Protein AF-A0AAD2FTQ4-F1 (afdb_monomer)

pLDDT: mean 78.19, std 14.87, range [36.03, 93.69]

Foldseek 3Di:
DADPQLRPDDDPDPVRVVCCCVPVCVVVVSVLSNCQPPFFWWDLDPPDDDFPFDQDPVPRDTQGSAFDDDPPADAVRKAKWKWFAPDPADFIWIAHPVRRGTHTGHCPTGRNVVLQVLLCPAPVPNSGMWMFIWGAHPVRIIGTRSVRTDDPVSDPD

Organism: NCBI:txid2856

Secondary structure (DSSP, 8-state):
-B-TTTS--B-SSHHHHHHHHHTSSHHHHHHHHHHHHH-EEE----TTS----EE-TTT--EE-S---PPTTPPTT--EEEEEE--SSSSPEEEE-TTSSSEEEE-TTSTTHHHHHHHHHT-GGGTTSEEEEEEEE-TT--EEEEEEEEE-GGGS--

Mean predicted aligned error: 10.54 Å

Structure (mmCIF, N/CA/C/O backbone):
data_AF-A0AAD2FTQ4-F1
#
_entry.id   AF-A0AAD2FTQ4-F1
#
loop_
_atom_site.group_PDB
_atom_site.id
_atom_site.type_symbol
_atom_site.label_atom_id
_atom_site.label_alt_id
_atom_site.label_comp_id
_atom_site.label_asym_id
_atom_site.label_entity_id
_atom_site.label_seq_id
_atom_site.pdbx_PDB_ins_code
_atom_site.Cartn_x
_atom_site.Cartn_y
_atom_site.Cartn_z
_atom_site.occupancy
_atom_site.B_iso_or_equiv
_atom_site.auth_seq_id
_atom_site.auth_comp_id
_atom_site.auth_asym_id
_atom_site.auth_atom_id
_atom_site.pdbx_PDB_model_num
ATOM 1 N N . MET A 1 1 ? -24.750 -8.011 12.364 1.00 84.12 1 MET A N 1
ATOM 2 C CA . MET A 1 1 ? -24.188 -7.786 11.011 1.00 84.12 1 MET A CA 1
ATOM 3 C C . MET A 1 1 ? -22.748 -7.308 11.118 1.00 84.12 1 MET A C 1
ATOM 5 O O . MET A 1 1 ? -22.473 -6.454 11.949 1.00 84.12 1 MET A O 1
ATOM 9 N N . SER A 1 2 ? -21.828 -7.866 10.334 1.00 89.06 2 SER A N 1
ATOM 10 C CA . SER A 1 2 ? -20.432 -7.416 10.304 1.00 89.06 2 SER A CA 1
ATOM 11 C C . SER A 1 2 ? -20.236 -6.304 9.273 1.00 89.06 2 SER A C 1
ATOM 13 O O . SER A 1 2 ? -20.986 -6.196 8.300 1.00 89.06 2 SER A O 1
ATOM 15 N N . CYS A 1 3 ? -19.227 -5.457 9.476 1.00 88.19 3 CYS A N 1
ATOM 16 C CA . CYS A 1 3 ? -18.830 -4.492 8.455 1.00 88.19 3 CYS A CA 1
ATOM 17 C C . CYS A 1 3 ? -18.337 -5.233 7.202 1.00 88.19 3 CYS A C 1
ATOM 19 O O . CYS A 1 3 ? -17.371 -5.985 7.278 1.00 88.19 3 CYS A O 1
ATOM 21 N N . SER A 1 4 ? -18.953 -5.001 6.041 1.00 83.88 4 SER A N 1
ATOM 22 C CA . SER A 1 4 ? -18.610 -5.701 4.792 1.00 83.88 4 SER A CA 1
ATOM 23 C C . SER A 1 4 ? -17.187 -5.427 4.299 1.00 83.88 4 SER A C 1
ATOM 25 O O . SER A 1 4 ? -16.633 -6.230 3.557 1.00 83.88 4 SER A O 1
ATOM 27 N N . LYS A 1 5 ? -16.587 -4.304 4.714 1.00 81.62 5 LYS A N 1
ATOM 28 C CA . LYS A 1 5 ? -15.253 -3.895 4.270 1.00 81.62 5 LYS A CA 1
ATOM 29 C C . LYS A 1 5 ? -14.133 -4.515 5.104 1.00 81.62 5 LYS A C 1
ATOM 31 O O . LYS A 1 5 ? -13.215 -5.095 4.542 1.00 81.62 5 LYS A O 1
ATOM 36 N N . CYS A 1 6 ? -14.178 -4.380 6.431 1.00 83.00 6 CYS A N 1
ATOM 37 C CA . CYS A 1 6 ? -13.125 -4.928 7.294 1.00 83.00 6 CYS A CA 1
ATOM 38 C C . CYS A 1 6 ? -13.445 -6.332 7.824 1.00 83.00 6 CYS A C 1
ATOM 40 O O . CYS A 1 6 ? -12.528 -7.079 8.150 1.00 83.00 6 CYS A O 1
ATOM 42 N N . THR A 1 7 ? -14.731 -6.682 7.917 1.00 83.44 7 THR A N 1
ATOM 43 C CA . THR A 1 7 ? -15.264 -7.927 8.492 1.00 83.44 7 THR A CA 1
ATOM 44 C C . THR A 1 7 ? -14.772 -8.235 9.915 1.00 83.44 7 THR A C 1
ATOM 46 O O . THR A 1 7 ? -14.757 -9.400 10.300 1.00 83.44 7 THR A O 1
ATOM 49 N N . ILE A 1 8 ? -14.339 -7.221 10.678 1.00 84.44 8 ILE A N 1
ATOM 50 C CA . ILE A 1 8 ? -13.850 -7.369 12.065 1.00 84.44 8 ILE A CA 1
ATOM 51 C C . ILE A 1 8 ? -14.889 -6.882 13.076 1.00 84.44 8 ILE A C 1
ATOM 53 O O . ILE A 1 8 ? -15.160 -7.563 14.059 1.00 84.44 8 ILE A O 1
ATOM 57 N N . THR A 1 9 ? -15.486 -5.714 12.842 1.00 86.94 9 THR A N 1
ATOM 58 C CA . THR A 1 9 ? -16.451 -5.126 13.778 1.00 86.94 9 THR A CA 1
ATOM 59 C C . THR A 1 9 ? -17.857 -5.655 13.511 1.00 86.94 9 THR A C 1
ATOM 61 O O . THR A 1 9 ? -18.305 -5.711 12.357 1.00 86.94 9 THR A O 1
ATOM 64 N N . TYR A 1 10 ? -18.550 -6.030 14.586 1.00 92.00 10 TYR A N 1
ATOM 65 C CA . TYR A 1 10 ? -19.908 -6.565 14.566 1.00 92.00 10 TYR A CA 1
ATOM 66 C C . TYR A 1 10 ? -20.886 -5.563 15.171 1.00 92.00 10 TYR A C 1
ATOM 68 O O . TYR A 1 10 ? -20.636 -4.983 16.222 1.00 92.00 10 TYR A O 1
ATOM 76 N N . TYR A 1 11 ? -22.028 -5.405 14.512 1.00 93.31 11 TYR A N 1
ATOM 77 C CA . TYR A 1 11 ? -23.098 -4.511 14.927 1.00 93.31 11 TYR A CA 1
ATOM 78 C C . TYR A 1 11 ? -24.398 -5.261 15.145 1.00 93.31 11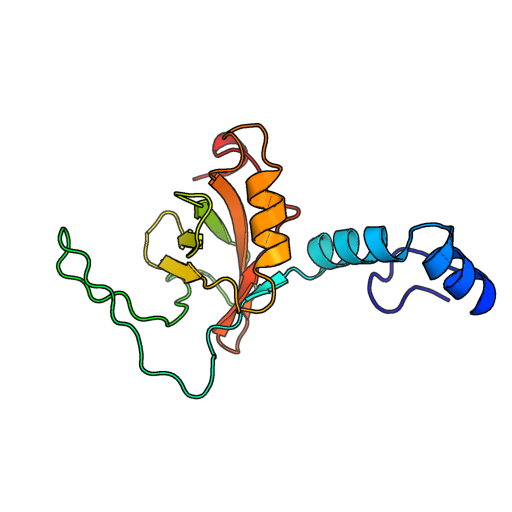 TYR A C 1
ATOM 80 O O . TYR A 1 11 ? -24.728 -6.196 14.408 1.00 93.31 11 TYR A O 1
ATOM 88 N N . CYS A 1 12 ? -25.171 -4.759 16.103 1.00 93.44 12 CYS A N 1
ATOM 89 C CA . CYS A 1 12 ? -26.532 -5.192 16.379 1.00 93.44 12 CYS A CA 1
ATOM 90 C C . CYS A 1 12 ? -27.446 -5.061 15.138 1.00 93.44 12 CYS A C 1
ATOM 92 O O . CYS A 1 12 ? -28.262 -5.930 14.852 1.00 93.44 12 CYS A O 1
ATOM 94 N N . GLY A 1 13 ? -27.251 -3.994 14.356 1.00 93.69 13 GLY A N 1
ATOM 95 C CA . GLY A 1 13 ? -28.141 -3.559 13.285 1.00 93.69 13 GLY A CA 1
ATOM 96 C C . GLY A 1 13 ? -27.516 -2.454 12.429 1.00 93.69 13 GLY A C 1
ATOM 97 O O . GLY A 1 13 ? -26.409 -1.983 12.709 1.00 93.69 13 GLY A O 1
ATOM 98 N N . ARG A 1 14 ? -28.232 -2.021 11.383 1.00 91.19 14 ARG A N 1
ATOM 99 C CA . ARG A 1 14 ? -27.737 -1.007 10.432 1.00 91.19 14 ARG A CA 1
ATOM 100 C C . ARG A 1 14 ? -27.587 0.369 11.085 1.00 91.19 14 ARG A C 1
ATOM 102 O O . ARG A 1 14 ? -26.677 1.114 10.728 1.00 91.19 14 ARG A O 1
ATOM 109 N N . ASP A 1 15 ? -28.431 0.686 12.062 1.00 93.19 15 ASP A N 1
ATOM 110 C CA . ASP A 1 15 ? -28.378 1.961 12.782 1.00 93.19 15 ASP A CA 1
ATOM 111 C C . ASP A 1 15 ? -27.172 2.029 13.726 1.00 93.19 15 ASP A C 1
ATOM 113 O O . ASP A 1 15 ? -26.427 3.007 13.676 1.00 93.19 15 ASP A O 1
ATOM 117 N N . CYS A 1 16 ? -26.895 0.941 14.467 1.00 92.75 16 CYS A N 1
ATOM 118 C CA . CYS A 1 16 ? -25.651 0.750 15.229 1.00 92.75 16 CYS A CA 1
ATOM 119 C C . CYS A 1 16 ? -24.418 1.002 14.330 1.00 92.75 16 CYS A C 1
ATOM 121 O O . CYS A 1 16 ? -23.532 1.775 14.689 1.00 92.75 16 CYS A O 1
ATOM 123 N N . GLN A 1 17 ? -24.392 0.410 13.127 1.00 92.00 17 GLN A N 1
ATOM 124 C CA . GLN A 1 17 ? -23.290 0.583 12.175 1.00 92.00 17 GLN A CA 1
ATOM 125 C C . GLN A 1 17 ? -23.164 2.026 11.663 1.00 92.00 17 GLN A C 1
ATOM 127 O O . GLN A 1 17 ? -22.059 2.556 11.587 1.00 92.00 17 GLN A O 1
ATOM 132 N N . ARG A 1 18 ? -24.270 2.680 11.282 1.00 92.25 18 ARG A N 1
ATOM 133 C CA . ARG A 1 18 ? -24.243 4.063 10.766 1.00 92.25 18 ARG A CA 1
ATOM 134 C C . ARG A 1 18 ? -23.808 5.065 11.826 1.00 92.25 18 ARG A C 1
ATOM 136 O O . ARG A 1 18 ? -23.084 6.002 11.489 1.00 92.25 18 ARG A O 1
ATOM 143 N N . LYS A 1 19 ? -24.248 4.870 13.070 1.00 93.25 19 LY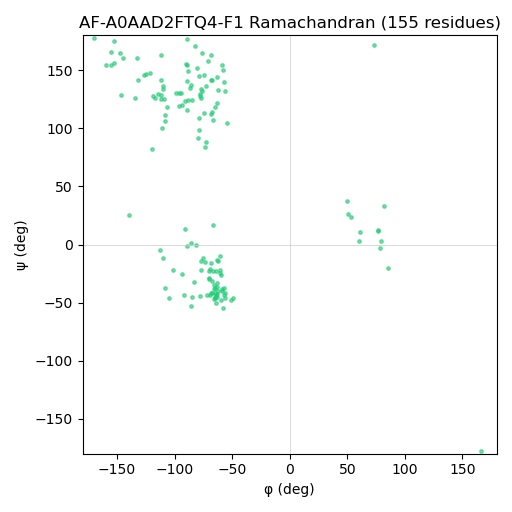S A N 1
ATOM 144 C CA . LYS A 1 19 ? -23.852 5.710 14.197 1.00 93.25 19 LYS A CA 1
ATOM 145 C C . LYS A 1 19 ? -22.355 5.581 14.453 1.00 93.25 19 LYS A C 1
ATOM 147 O O . LYS A 1 19 ? -21.654 6.582 14.427 1.00 93.25 19 LYS A O 1
ATOM 152 N N . ASP A 1 20 ? -21.840 4.359 14.548 1.00 91.81 20 ASP A N 1
ATOM 153 C CA . ASP A 1 20 ? -20.403 4.116 14.724 1.00 91.81 20 ASP A CA 1
ATOM 154 C C . ASP A 1 20 ? -19.561 4.613 13.528 1.00 91.81 20 ASP A C 1
ATOM 156 O O . ASP A 1 20 ? -18.459 5.137 13.681 1.00 91.81 20 ASP A O 1
ATOM 160 N N . TRP A 1 21 ? -20.114 4.551 12.312 1.00 89.94 21 TRP A N 1
ATOM 161 C CA . TRP A 1 21 ? -19.461 5.081 11.112 1.00 89.94 21 TRP A CA 1
ATOM 162 C C . TRP A 1 21 ? -19.286 6.605 11.130 1.00 89.94 21 TRP A C 1
ATOM 164 O O . TRP A 1 21 ? -18.284 7.104 10.613 1.00 89.94 21 TRP A O 1
ATOM 174 N N . LYS A 1 22 ? -20.263 7.345 11.670 1.00 89.19 22 LYS A N 1
ATOM 175 C CA . LYS A 1 22 ? -20.249 8.818 11.712 1.00 89.19 22 LYS A CA 1
ATOM 176 C C . LYS A 1 22 ? -19.632 9.369 12.995 1.00 89.19 22 LYS A C 1
ATOM 178 O O . LYS A 1 22 ? -18.853 10.310 12.921 1.00 89.19 22 LYS A O 1
ATOM 183 N N . GLU A 1 23 ? -19.986 8.790 14.135 1.00 89.50 23 GLU A N 1
ATOM 184 C CA . GLU A 1 23 ? -19.687 9.313 15.472 1.00 89.50 23 GLU A CA 1
ATOM 185 C C . GLU A 1 23 ? -18.624 8.481 16.193 1.00 89.50 23 GLU A C 1
ATOM 187 O O . GLU A 1 23 ? -17.767 9.037 16.867 1.00 89.50 23 GLU A O 1
ATOM 192 N N . GLY A 1 24 ? -18.642 7.155 16.029 1.00 82.75 24 GLY A N 1
ATOM 193 C CA . GLY A 1 24 ? -17.751 6.244 16.761 1.00 82.75 24 GLY A CA 1
ATOM 194 C C . GLY A 1 24 ? -16.374 6.027 16.123 1.00 82.75 24 GLY A C 1
ATOM 195 O O . GLY A 1 24 ? -15.546 5.287 16.643 1.00 82.75 24 GLY A O 1
ATOM 196 N N . GLY A 1 25 ? -16.086 6.693 15.000 1.00 86.19 25 GLY A N 1
ATOM 197 C CA . GLY A 1 25 ? -14.760 6.675 14.378 1.00 86.19 25 GLY A CA 1
ATOM 198 C C . GLY A 1 25 ? -14.450 5.421 13.553 1.00 86.19 25 GLY A C 1
ATOM 199 O O . GLY A 1 25 ? -13.372 5.343 12.951 1.00 86.19 25 GLY A O 1
ATOM 200 N N . HIS A 1 26 ? -15.395 4.481 13.406 1.00 89.62 26 HIS A N 1
ATOM 201 C CA . HIS A 1 26 ? -15.158 3.246 12.650 1.00 89.62 26 HIS A CA 1
ATOM 202 C C . HIS A 1 26 ? -14.776 3.498 11.193 1.00 89.62 26 HIS A C 1
ATOM 20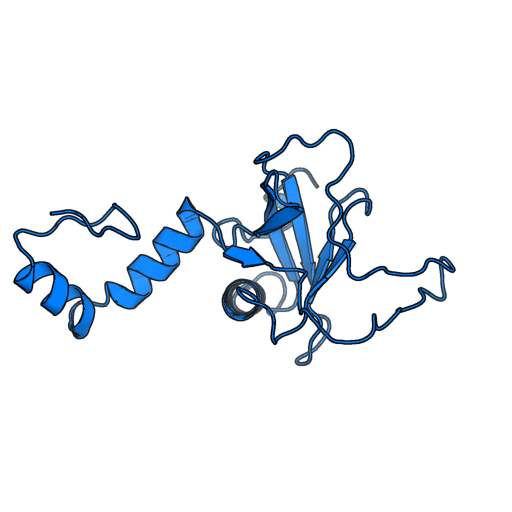4 O O . HIS A 1 26 ? -14.058 2.702 10.603 1.00 89.62 26 HIS A O 1
ATOM 210 N N . LYS A 1 27 ? -15.171 4.622 10.590 1.00 85.88 27 LYS A N 1
ATOM 211 C CA . LYS A 1 27 ? -14.745 4.973 9.227 1.00 85.88 27 LYS A CA 1
ATOM 212 C C . LYS A 1 27 ? -13.219 5.013 9.075 1.00 85.88 27 LYS A C 1
ATOM 214 O O . LYS A 1 27 ? -12.702 4.563 8.052 1.00 85.88 27 LYS A O 1
ATOM 219 N N . GLN A 1 28 ? -12.508 5.569 10.055 1.00 83.50 28 GLN A N 1
ATOM 220 C CA . GLN A 1 28 ? -11.047 5.661 10.020 1.00 83.50 28 GLN A CA 1
ATOM 221 C C . GLN A 1 28 ? -10.420 4.311 10.371 1.00 83.50 28 GLN A C 1
ATOM 223 O O . GLN A 1 28 ? -9.538 3.833 9.658 1.00 83.50 28 GLN A O 1
ATOM 228 N N . GLU A 1 29 ? -10.948 3.654 11.401 1.00 84.88 29 GLU A N 1
ATOM 229 C CA . GLU A 1 29 ? -10.450 2.359 11.859 1.00 84.88 29 GLU A CA 1
ATOM 230 C C . GLU A 1 29 ? -10.648 1.258 10.808 1.00 84.88 29 GLU A C 1
ATOM 232 O O . GLU A 1 29 ? -9.736 0.504 10.485 1.00 84.88 29 GLU A O 1
ATOM 237 N N . CYS A 1 30 ? -11.804 1.236 10.149 1.00 85.75 30 CYS A N 1
ATOM 238 C CA . CYS A 1 30 ? -12.113 0.320 9.059 1.00 85.75 30 CYS A CA 1
ATOM 239 C C . CYS A 1 30 ? -11.127 0.459 7.895 1.00 85.75 30 CYS A C 1
ATOM 241 O O . CYS A 1 30 ? -10.750 -0.550 7.302 1.00 85.75 30 CYS A O 1
ATOM 243 N N . LYS A 1 31 ? -10.683 1.682 7.565 1.00 79.81 31 LYS A N 1
ATOM 244 C CA . LYS A 1 31 ? -9.652 1.890 6.535 1.00 79.81 31 LYS A CA 1
ATOM 245 C C . LYS A 1 31 ? -8.316 1.294 6.960 1.00 79.81 31 LYS A C 1
ATOM 247 O O . LYS A 1 31 ? -7.717 0.584 6.158 1.00 79.81 31 LYS A O 1
ATOM 252 N N . LYS A 1 32 ? -7.888 1.538 8.203 1.00 76.38 32 LYS A N 1
ATOM 253 C CA . LYS A 1 32 ? -6.649 0.969 8.749 1.00 76.38 32 LYS A CA 1
ATOM 254 C C . LYS A 1 32 ? -6.707 -0.550 8.697 1.00 76.38 32 LYS A C 1
ATOM 256 O O . LYS A 1 32 ? -5.873 -1.152 8.032 1.00 76.38 32 LYS A O 1
ATOM 261 N N . ILE A 1 33 ? -7.745 -1.150 9.280 1.00 80.69 33 ILE A N 1
ATOM 262 C CA . ILE A 1 33 ? -7.962 -2.601 9.302 1.00 80.69 33 ILE A CA 1
ATOM 263 C C . ILE A 1 33 ? -8.000 -3.186 7.886 1.00 80.69 33 ILE A C 1
ATOM 265 O O . ILE A 1 33 ? -7.362 -4.203 7.620 1.00 80.69 33 ILE A O 1
ATOM 269 N N . ALA A 1 34 ? -8.725 -2.553 6.961 1.00 75.81 34 ALA A N 1
ATOM 270 C CA . ALA A 1 34 ? -8.796 -3.017 5.581 1.00 75.81 34 ALA A CA 1
ATOM 271 C C . ALA A 1 34 ? -7.420 -2.974 4.898 1.00 75.81 34 ALA A C 1
ATOM 273 O O . ALA A 1 34 ? -7.068 -3.929 4.212 1.00 75.81 34 ALA A O 1
ATOM 274 N N . ALA A 1 35 ? -6.616 -1.935 5.137 1.00 69.88 35 ALA A N 1
ATOM 275 C CA . ALA A 1 35 ? -5.241 -1.866 4.648 1.00 69.88 35 ALA A CA 1
ATOM 276 C C . ALA A 1 35 ? -4.337 -2.933 5.294 1.00 69.88 35 ALA A C 1
ATOM 278 O O . ALA A 1 35 ? -3.471 -3.480 4.612 1.00 69.88 35 ALA A O 1
ATOM 279 N N . GLN A 1 36 ? -4.552 -3.286 6.571 1.00 68.69 36 GLN A N 1
ATOM 280 C CA . GLN A 1 36 ? -3.811 -4.381 7.216 1.00 68.69 36 GLN A CA 1
ATOM 281 C C . GLN A 1 36 ? -4.167 -5.748 6.620 1.00 68.69 36 GLN A C 1
ATOM 283 O O . GLN A 1 36 ? -3.287 -6.581 6.409 1.00 68.69 36 GLN A O 1
ATOM 288 N N . LYS A 1 37 ? -5.455 -5.981 6.346 1.00 71.12 37 LYS A N 1
ATOM 289 C CA . LYS A 1 37 ? -5.973 -7.288 5.927 1.00 71.12 37 LYS A CA 1
ATOM 290 C C . LYS A 1 37 ? -5.845 -7.532 4.423 1.00 71.12 37 LYS A C 1
ATOM 292 O O . LYS A 1 37 ? -5.417 -8.609 4.017 1.00 71.12 37 LYS A O 1
ATOM 297 N N . PHE A 1 38 ? -6.203 -6.543 3.609 1.00 73.69 38 PHE A N 1
ATOM 298 C CA . PHE A 1 38 ? -6.326 -6.678 2.153 1.00 73.69 38 PHE A CA 1
ATOM 299 C C . PHE A 1 38 ? -5.240 -5.934 1.369 1.00 73.69 38 PHE A C 1
ATOM 301 O O . PHE A 1 38 ? -5.088 -6.179 0.176 1.00 73.69 38 PHE A O 1
ATOM 308 N N . GLY A 1 39 ? -4.458 -5.078 2.031 1.00 83.50 39 GLY A N 1
ATOM 309 C CA . GLY A 1 39 ? -3.434 -4.271 1.379 1.00 83.50 39 GLY A CA 1
ATOM 310 C C . GLY A 1 39 ? -4.004 -3.114 0.554 1.00 83.50 39 GLY A C 1
ATOM 311 O O . GLY A 1 39 ? -5.211 -2.954 0.371 1.00 83.50 39 GLY A O 1
ATOM 312 N N . VAL A 1 40 ? -3.099 -2.265 0.090 1.00 87.00 40 VAL A N 1
ATOM 313 C CA . VAL A 1 40 ? -3.345 -1.078 -0.718 1.00 87.00 40 VAL A CA 1
ATOM 314 C C . VAL A 1 40 ? -2.888 -1.378 -2.137 1.00 87.00 40 VAL A C 1
ATOM 316 O O . VAL A 1 40 ? -1.714 -1.654 -2.374 1.00 87.00 40 VAL A O 1
ATOM 319 N N . LYS A 1 41 ? -3.825 -1.336 -3.082 1.00 87.75 41 LYS A N 1
ATOM 320 C CA . LYS A 1 41 ? -3.543 -1.588 -4.494 1.00 87.75 41 LYS A CA 1
ATOM 321 C C . LYS A 1 41 ? -2.887 -0.368 -5.131 1.00 87.75 41 LYS A C 1
ATOM 323 O O . LYS A 1 41 ? -3.464 0.717 -5.098 1.00 87.75 41 LYS A O 1
ATOM 328 N N . LEU A 1 42 ? -1.734 -0.576 -5.748 1.00 85.44 42 LEU A N 1
ATOM 329 C CA . LEU A 1 42 ? -1.084 0.366 -6.644 1.00 85.44 42 LEU A CA 1
ATOM 330 C C . LEU A 1 42 ? -1.397 -0.049 -8.081 1.00 85.44 42 LEU A C 1
ATOM 332 O O . LEU A 1 42 ? -1.224 -1.212 -8.453 1.00 85.44 42 LEU A O 1
ATOM 336 N N . CYS A 1 43 ? -1.850 0.900 -8.897 1.00 69.19 43 CYS A N 1
ATOM 337 C CA . CYS A 1 43 ? -2.149 0.656 -10.304 1.00 69.19 43 CYS A CA 1
ATOM 338 C C . CYS A 1 43 ? -1.104 1.353 -11.178 1.00 69.19 43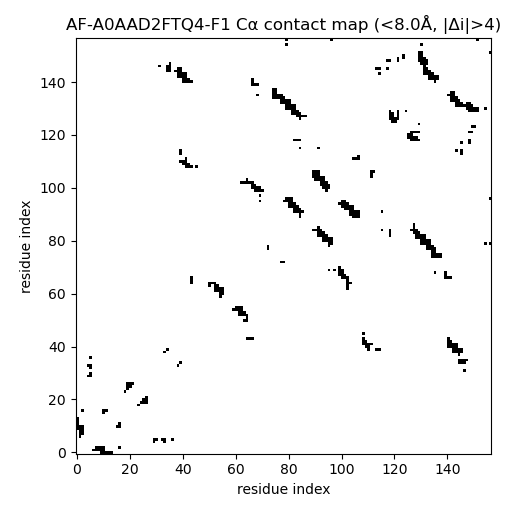 CYS A C 1
ATOM 340 O O . CYS A 1 43 ? -0.905 2.557 -11.054 1.00 69.19 43 CYS A O 1
ATOM 342 N N . SER A 1 44 ? -0.446 0.599 -12.063 1.00 60.31 44 SER A N 1
ATOM 343 C CA . SER A 1 44 ? 0.514 1.144 -13.041 1.00 60.31 44 SER A CA 1
ATOM 344 C C . SER A 1 44 ? -0.222 1.816 -14.206 1.00 60.31 44 SER A C 1
ATOM 346 O O . SER A 1 44 ? 0.312 2.709 -14.858 1.00 60.31 44 SER A O 1
ATOM 348 N N . LYS A 1 45 ? -1.494 1.456 -14.429 1.00 53.00 45 LYS A N 1
ATOM 349 C CA . LYS A 1 45 ? -2.307 2.019 -15.505 1.00 53.00 45 LYS A CA 1
ATOM 350 C C . LYS A 1 45 ? -2.855 3.386 -15.102 1.00 53.00 45 LYS A C 1
ATOM 352 O O . LYS A 1 45 ? -3.963 3.484 -14.582 1.00 53.00 45 LYS A O 1
ATOM 357 N N . HIS A 1 46 ? -2.119 4.442 -15.424 1.00 42.34 46 HIS A N 1
ATOM 358 C CA . HIS A 1 46 ? -2.796 5.522 -16.131 1.00 42.34 46 HIS A CA 1
ATOM 359 C C . HIS A 1 46 ? -2.900 5.082 -17.591 1.00 42.34 46 HIS A C 1
ATOM 361 O O . HIS A 1 46 ? -1.899 4.956 -18.291 1.00 42.34 46 HIS A O 1
ATOM 367 N N . CYS A 1 47 ? -4.119 4.757 -18.011 1.00 36.03 47 CYS A N 1
ATOM 368 C CA . CYS A 1 47 ?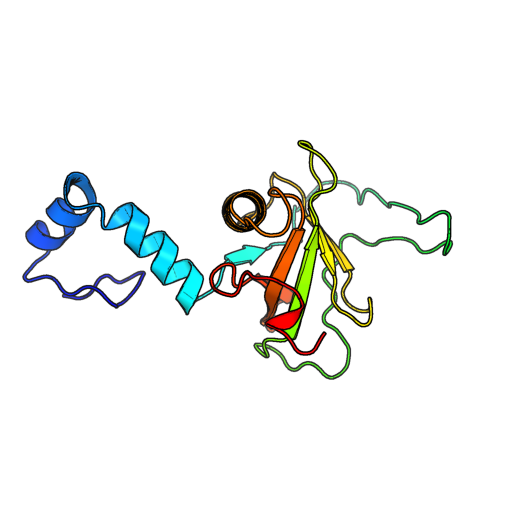 -4.494 4.842 -19.411 1.00 36.03 47 CYS A CA 1
ATOM 369 C C . CYS A 1 47 ? -4.226 6.284 -19.885 1.00 36.03 47 CYS A C 1
ATOM 371 O O . CYS A 1 47 ? -4.590 7.231 -19.188 1.00 36.03 47 CYS A O 1
ATOM 373 N N . ASP A 1 48 ? -3.556 6.403 -21.032 1.00 37.09 48 ASP A N 1
ATOM 374 C CA . ASP A 1 48 ? -3.472 7.606 -21.873 1.00 37.09 48 ASP A CA 1
ATOM 375 C C . ASP A 1 48 ? -2.471 8.724 -21.525 1.00 37.09 48 ASP A C 1
ATOM 377 O O . ASP A 1 48 ? -2.728 9.866 -21.873 1.00 37.09 48 ASP A O 1
ATOM 381 N N . GLU A 1 49 ? -1.291 8.439 -20.957 1.00 38.69 49 GLU A N 1
ATOM 382 C CA . GLU A 1 49 ? -0.187 9.425 -20.968 1.00 38.69 49 GLU A CA 1
ATOM 383 C C . GLU A 1 49 ? 1.146 8.806 -21.429 1.00 38.69 49 GLU A C 1
ATOM 385 O O . GLU A 1 49 ? 1.448 7.657 -21.084 1.00 38.69 49 GLU A O 1
ATOM 390 N N . PRO A 1 50 ? 1.965 9.538 -22.215 1.00 39.56 50 PRO A N 1
ATOM 391 C CA . PRO A 1 50 ? 3.216 9.024 -22.750 1.00 39.56 50 PRO A CA 1
ATOM 392 C C . PRO A 1 50 ? 4.193 8.659 -21.626 1.00 39.56 50 PRO A C 1
ATOM 394 O O . PRO A 1 50 ? 4.424 9.409 -20.677 1.00 39.56 50 PRO A O 1
ATOM 397 N N . ILE A 1 51 ? 4.773 7.467 -21.764 1.00 44.59 51 ILE A N 1
ATOM 398 C CA . ILE A 1 51 ? 5.722 6.836 -20.844 1.00 44.59 51 ILE A CA 1
ATOM 399 C C . ILE A 1 51 ? 6.902 7.789 -20.607 1.00 44.59 51 ILE A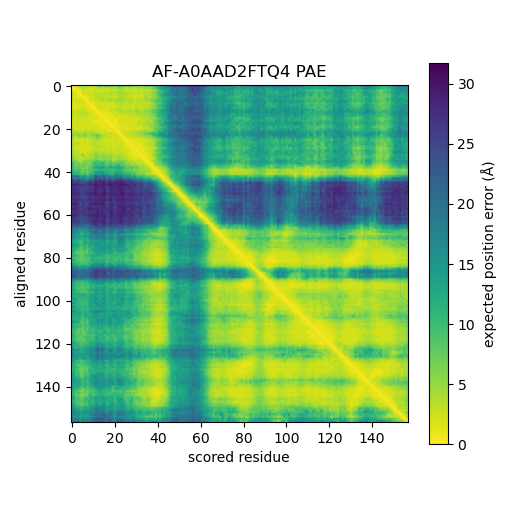 C 1
ATOM 401 O O . ILE A 1 51 ? 7.783 7.934 -21.458 1.00 44.59 51 ILE A O 1
ATOM 405 N N . SER A 1 52 ? 6.940 8.437 -19.440 1.00 41.44 52 SER A N 1
ATOM 406 C CA . SER A 1 52 ? 8.075 9.272 -19.042 1.00 41.44 52 SER A CA 1
ATOM 407 C C . SER A 1 52 ? 9.248 8.363 -18.689 1.00 41.44 52 SER A C 1
ATOM 409 O O . SER A 1 52 ? 9.432 7.959 -17.545 1.00 41.44 52 SER A O 1
ATOM 411 N N . THR A 1 53 ? 10.041 8.030 -19.698 1.00 46.38 53 THR A N 1
ATOM 412 C CA . THR A 1 53 ? 11.232 7.196 -19.571 1.00 46.38 53 THR A CA 1
ATOM 413 C C . THR A 1 53 ? 12.292 7.930 -18.750 1.00 46.38 53 THR A C 1
ATOM 415 O O . THR A 1 53 ? 12.910 8.877 -19.233 1.00 46.38 53 THR A O 1
ATOM 418 N N . MET A 1 54 ? 12.523 7.509 -17.505 1.00 49.31 54 MET A N 1
ATOM 419 C CA . MET A 1 54 ? 13.665 7.989 -16.722 1.00 49.31 54 MET A CA 1
ATOM 420 C C . MET A 1 54 ? 14.878 7.096 -17.002 1.00 49.31 54 MET A C 1
ATOM 422 O O . MET A 1 54 ? 14.811 5.877 -16.845 1.00 49.31 54 MET A O 1
ATOM 426 N N . ILE A 1 55 ? 15.991 7.694 -17.429 1.00 50.84 55 ILE A N 1
ATOM 427 C CA . ILE A 1 55 ? 17.247 6.985 -17.701 1.00 50.84 55 ILE A CA 1
ATOM 428 C C . ILE A 1 55 ? 18.140 7.100 -16.465 1.00 50.84 55 ILE A C 1
ATOM 430 O O . ILE A 1 55 ? 18.527 8.200 -16.068 1.00 50.84 55 ILE A O 1
ATOM 434 N N . SER A 1 56 ? 18.497 5.966 -15.861 1.00 47.81 56 SER A N 1
ATOM 435 C CA . SER A 1 56 ? 19.543 5.931 -14.836 1.00 47.81 56 SER A CA 1
ATOM 436 C C . SER A 1 56 ? 20.897 6.226 -15.483 1.00 47.81 56 SER A C 1
ATOM 438 O O . SER A 1 56 ? 21.405 5.413 -16.254 1.00 47.81 56 SER A O 1
ATOM 440 N N . LEU A 1 57 ? 21.510 7.369 -15.164 1.00 52.62 57 LEU A N 1
ATOM 441 C CA . LEU A 1 57 ? 22.815 7.761 -15.718 1.00 52.62 57 LEU A CA 1
ATOM 442 C C . LEU A 1 57 ? 23.970 6.854 -15.249 1.00 52.62 57 LEU A C 1
ATOM 444 O O . LEU A 1 57 ? 24.969 6.740 -15.953 1.00 52.62 57 LEU A O 1
ATOM 448 N N . ASN A 1 58 ? 23.815 6.160 -14.115 1.00 52.38 58 ASN A N 1
ATOM 449 C CA . ASN A 1 58 ? 24.837 5.250 -13.581 1.00 52.38 58 ASN A CA 1
ATOM 450 C C . ASN A 1 58 ? 24.796 3.850 -14.206 1.00 52.38 58 ASN A C 1
ATOM 452 O O . ASN A 1 58 ? 25.834 3.212 -14.334 1.00 52.38 58 ASN A O 1
ATOM 456 N N . THR A 1 59 ? 23.613 3.359 -14.588 1.00 52.41 59 THR A N 1
ATOM 457 C CA . THR A 1 59 ? 23.445 2.002 -15.146 1.00 52.41 59 THR A CA 1
ATOM 458 C C . THR A 1 59 ? 23.032 1.990 -16.616 1.00 52.41 59 THR A C 1
ATOM 460 O O . THR A 1 59 ? 22.947 0.916 -17.203 1.00 52.41 59 THR A O 1
ATOM 463 N N . ARG A 1 60 ? 22.775 3.159 -17.227 1.00 46.22 60 ARG A N 1
ATOM 464 C CA . ARG A 1 60 ? 22.208 3.317 -18.584 1.00 46.22 60 ARG A CA 1
ATOM 465 C C . ARG A 1 60 ? 20.940 2.482 -18.814 1.00 46.22 60 ARG A C 1
ATOM 467 O O . ARG A 1 60 ? 20.630 2.116 -19.942 1.00 46.22 60 ARG A O 1
ATOM 474 N N . GLN A 1 61 ? 20.210 2.175 -17.745 1.00 44.38 61 GLN A N 1
ATOM 475 C CA . GLN A 1 61 ? 18.981 1.395 -17.812 1.00 44.38 61 GLN A CA 1
ATOM 476 C C . GLN A 1 61 ? 17.765 2.320 -17.848 1.00 44.38 61 GLN A C 1
ATOM 478 O O . GLN A 1 61 ? 17.628 3.242 -17.038 1.00 44.38 61 GLN A O 1
ATOM 483 N N . THR A 1 62 ? 16.896 2.045 -18.815 1.00 41.62 62 THR A N 1
ATOM 484 C CA . THR A 1 62 ? 15.560 2.612 -18.993 1.00 41.62 62 THR A CA 1
ATOM 485 C C . THR A 1 62 ? 14.662 2.135 -17.851 1.00 41.62 62 THR A C 1
ATOM 487 O O . THR A 1 62 ? 14.370 0.943 -17.762 1.00 41.62 62 THR A O 1
ATOM 490 N N . ILE A 1 63 ? 14.210 3.033 -16.973 1.00 50.06 63 ILE A N 1
ATOM 491 C CA . ILE A 1 63 ? 13.188 2.708 -15.968 1.00 50.06 63 ILE A CA 1
ATOM 492 C C . ILE A 1 63 ? 11.835 2.725 -16.692 1.00 50.06 63 ILE A C 1
ATOM 494 O O . ILE A 1 63 ? 11.283 3.793 -16.950 1.00 50.06 63 ILE A O 1
ATOM 498 N N . GLN A 1 64 ? 11.326 1.553 -17.081 1.00 45.69 64 GLN A N 1
ATOM 499 C CA . GLN A 1 64 ? 9.944 1.416 -17.549 1.00 45.69 64 GLN A CA 1
ATOM 500 C C . GLN A 1 64 ? 8.978 1.534 -16.358 1.00 45.69 64 GLN A C 1
ATOM 502 O O . GLN A 1 64 ? 9.193 0.910 -15.322 1.00 45.69 64 GLN A O 1
ATOM 507 N N . ASP A 1 65 ? 7.883 2.282 -16.536 1.00 51.81 65 ASP A N 1
ATOM 508 C CA . ASP A 1 65 ? 6.754 2.469 -15.592 1.00 51.81 65 ASP A CA 1
ATOM 509 C C . ASP A 1 65 ? 5.926 1.170 -15.357 1.00 51.81 65 ASP A C 1
ATOM 511 O O . ASP A 1 65 ? 4.786 1.195 -14.884 1.00 51.81 65 ASP A O 1
ATOM 515 N N . SER A 1 66 ? 6.474 0.003 -15.712 1.00 57.09 66 SER A N 1
ATOM 516 C CA . SER A 1 66 ? 5.832 -1.303 -15.580 1.00 57.09 66 SER A CA 1
ATOM 517 C C . SER A 1 66 ? 6.216 -1.951 -14.255 1.00 57.09 66 SER A C 1
ATOM 519 O O . SER A 1 66 ? 7.391 -2.239 -14.016 1.00 57.09 66 SER A O 1
ATOM 521 N N . PHE A 1 67 ? 5.231 -2.238 -13.405 1.00 70.00 67 PHE A N 1
ATOM 522 C CA . PHE A 1 67 ? 5.490 -3.019 -12.203 1.00 70.00 67 PHE A CA 1
ATOM 523 C C . PHE A 1 67 ? 5.915 -4.439 -12.580 1.00 70.00 67 PHE A C 1
ATOM 525 O O . PHE A 1 67 ? 5.151 -5.186 -13.190 1.00 70.00 67 PHE A O 1
ATOM 532 N N . ARG A 1 68 ? 7.137 -4.819 -12.205 1.00 72.25 68 ARG A N 1
ATOM 533 C CA . ARG A 1 68 ? 7.665 -6.162 -12.436 1.00 72.25 68 ARG A CA 1
ATOM 534 C C . ARG A 1 68 ? 7.826 -6.884 -11.107 1.00 72.25 68 ARG A C 1
ATOM 536 O O . ARG A 1 68 ? 8.500 -6.391 -10.210 1.00 72.25 68 ARG A O 1
ATOM 543 N N . LYS A 1 69 ? 7.215 -8.061 -10.991 1.00 81.75 69 LYS A N 1
ATOM 544 C CA . LYS A 1 69 ? 7.431 -8.975 -9.864 1.00 81.75 69 LYS A CA 1
ATOM 545 C C . LYS A 1 69 ? 8.862 -9.545 -9.920 1.00 81.75 69 LYS A C 1
ATOM 547 O O . LYS A 1 69 ? 9.292 -9.893 -11.022 1.00 81.75 69 LYS A O 1
ATOM 552 N N . PRO A 1 70 ? 9.560 -9.717 -8.781 1.00 81.88 70 PRO A N 1
ATOM 553 C CA . PRO A 1 70 ? 10.838 -10.430 -8.747 1.00 81.88 70 PRO A CA 1
ATOM 554 C C . PRO A 1 70 ? 10.713 -11.873 -9.259 1.00 81.88 70 PRO A C 1
ATOM 556 O O . PRO A 1 70 ? 9.635 -12.484 -9.210 1.00 81.88 70 PRO A O 1
ATOM 559 N N . GLU A 1 71 ? 11.811 -12.432 -9.755 1.00 75.56 71 GLU A N 1
ATOM 560 C CA . GLU A 1 71 ? 11.898 -13.846 -10.119 1.00 75.56 71 GLU A CA 1
ATOM 561 C C . GLU A 1 71 ? 11.824 -14.715 -8.853 1.00 75.56 71 GLU A C 1
ATOM 563 O O . GLU A 1 71 ? 12.318 -14.344 -7.793 1.00 75.56 71 GLU A O 1
ATOM 568 N N . GLY A 1 72 ? 11.129 -15.852 -8.931 1.00 77.56 72 GLY A N 1
ATOM 569 C CA . GLY A 1 72 ? 10.961 -16.776 -7.800 1.00 77.56 72 GLY A CA 1
ATOM 570 C C . GLY A 1 72 ? 9.815 -16.466 -6.827 1.00 77.56 72 GLY A C 1
ATOM 571 O O . GLY A 1 72 ? 9.346 -17.383 -6.169 1.00 77.56 72 GLY A O 1
ATOM 572 N N . VAL A 1 73 ? 9.297 -15.234 -6.782 1.00 81.12 73 VAL A N 1
ATOM 573 C CA . VAL A 1 73 ? 8.116 -14.895 -5.958 1.00 81.12 73 VAL A CA 1
ATOM 574 C C . VAL A 1 73 ? 6.839 -15.383 -6.652 1.00 81.12 73 VAL A C 1
ATOM 576 O O . VAL A 1 73 ? 6.638 -15.083 -7.827 1.00 81.12 73 VAL A O 1
ATOM 579 N N . LEU A 1 74 ? 5.952 -16.116 -5.990 1.00 83.44 74 LEU A N 1
ATOM 580 C CA . LEU A 1 74 ? 4.664 -16.527 -6.561 1.00 83.44 74 LEU A CA 1
ATOM 581 C C . LEU A 1 74 ? 3.652 -15.367 -6.578 1.00 83.44 74 LEU A C 1
ATOM 583 O O . LEU A 1 74 ? 3.834 -14.329 -5.942 1.00 83.44 74 LEU A O 1
ATOM 587 N N . PHE A 1 75 ? 2.564 -15.515 -7.337 1.00 84.38 75 PHE A N 1
ATOM 588 C CA . PHE A 1 75 ? 1.450 -14.568 -7.237 1.00 84.38 75 PHE A CA 1
ATOM 589 C C . PHE A 1 75 ? 0.832 -14.626 -5.837 1.00 84.38 75 PHE A C 1
ATOM 591 O O . PHE A 1 75 ? 0.789 -15.685 -5.217 1.00 84.38 75 PHE A O 1
ATOM 598 N N . ASP A 1 76 ? 0.405 -13.467 -5.337 1.00 84.44 76 ASP A N 1
ATOM 599 C CA . ASP A 1 76 ? -0.108 -13.247 -3.979 1.00 84.44 76 ASP A CA 1
ATOM 600 C C . ASP A 1 76 ? 0.892 -13.580 -2.850 1.00 84.44 76 ASP A C 1
ATOM 602 O O . ASP A 1 76 ? 0.586 -13.419 -1.662 1.00 84.44 76 ASP A O 1
ATOM 606 N N . GLU A 1 77 ? 2.125 -13.963 -3.196 1.00 88.00 77 GLU A N 1
ATOM 607 C CA . GLU A 1 77 ? 3.207 -14.139 -2.242 1.00 88.00 77 GLU A CA 1
ATOM 608 C C . GLU A 1 77 ? 3.748 -12.778 -1.806 1.00 88.00 77 GLU A C 1
ATOM 610 O O . GLU A 1 77 ? 4.013 -11.872 -2.604 1.00 88.00 77 GLU A O 1
ATOM 615 N N . LYS A 1 78 ? 3.889 -12.626 -0.489 1.00 91.00 78 LYS A N 1
ATOM 616 C CA . LYS A 1 78 ? 4.334 -11.381 0.124 1.00 91.00 78 LYS A CA 1
ATOM 617 C C . LYS A 1 78 ? 5.852 -11.366 0.224 1.00 91.00 78 LYS A C 1
ATOM 619 O O . LYS A 1 78 ? 6.416 -12.112 1.019 1.00 91.00 78 LYS A O 1
ATOM 624 N N . PHE A 1 79 ? 6.485 -10.439 -0.474 1.00 89.88 79 PHE A N 1
ATOM 625 C CA . PHE A 1 79 ? 7.916 -10.161 -0.390 1.00 89.88 79 PHE A CA 1
ATOM 626 C C . PHE A 1 79 ? 8.147 -8.785 0.240 1.00 89.88 79 PHE A C 1
ATOM 628 O O . PHE A 1 79 ? 7.222 -7.980 0.360 1.00 89.88 79 PHE A O 1
ATOM 635 N N . VAL A 1 80 ? 9.362 -8.518 0.711 1.00 90.94 80 VAL A N 1
ATOM 636 C CA . VAL A 1 80 ? 9.683 -7.230 1.335 1.00 90.94 80 VAL A CA 1
ATOM 637 C C . VAL A 1 80 ? 10.071 -6.238 0.245 1.00 90.94 80 VAL A C 1
ATOM 639 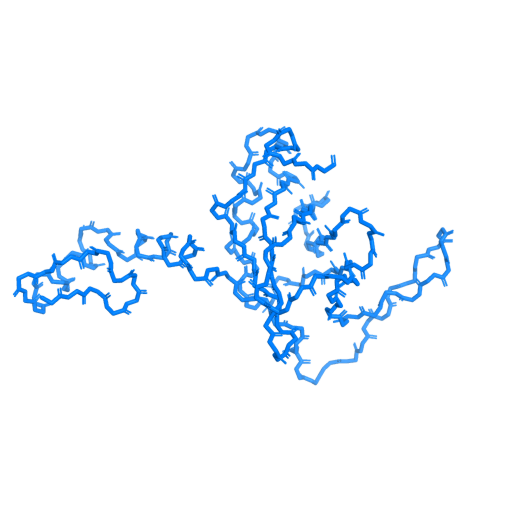O O . VAL A 1 80 ? 10.837 -6.559 -0.661 1.00 90.94 80 VAL A O 1
ATOM 642 N N . VAL A 1 81 ? 9.579 -5.009 0.366 1.00 92.06 81 VAL A N 1
ATOM 643 C CA . VAL A 1 81 ? 10.014 -3.854 -0.418 1.00 92.06 81 VAL A CA 1
ATOM 644 C C . VAL A 1 81 ? 10.444 -2.721 0.500 1.00 92.06 81 VAL A C 1
ATOM 646 O O . VAL A 1 81 ? 9.891 -2.500 1.581 1.00 92.06 81 VAL A O 1
ATOM 649 N N . LYS A 1 82 ? 11.433 -1.967 0.040 1.00 92.19 82 LYS A N 1
ATOM 650 C CA . LYS A 1 82 ? 11.830 -0.703 0.624 1.00 92.19 82 LYS A CA 1
ATOM 651 C C . LYS A 1 82 ? 11.118 0.406 -0.125 1.00 92.19 82 LYS A C 1
ATOM 653 O O . LYS A 1 82 ? 11.159 0.485 -1.352 1.00 92.19 82 LYS A O 1
ATOM 658 N N . VAL A 1 83 ? 10.505 1.285 0.649 1.00 91.44 83 VAL A N 1
ATOM 659 C CA . VAL A 1 83 ? 9.799 2.460 0.165 1.00 91.44 83 VAL A CA 1
ATOM 660 C C . VAL A 1 83 ? 10.582 3.691 0.593 1.00 91.44 83 VAL A C 1
ATOM 662 O O . VAL A 1 83 ? 10.944 3.820 1.763 1.00 91.44 83 VAL A O 1
ATOM 665 N N . GLN A 1 84 ? 10.884 4.578 -0.350 1.00 89.94 84 GLN A N 1
ATOM 666 C CA . GLN A 1 84 ? 11.715 5.756 -0.128 1.00 89.94 84 GLN A CA 1
ATOM 667 C C . GLN A 1 84 ? 11.096 7.003 -0.767 1.00 89.94 84 GLN A C 1
ATOM 669 O O . GLN A 1 84 ? 10.841 7.045 -1.968 1.00 89.94 84 GLN A O 1
ATOM 674 N N . CYS A 1 85 ? 10.925 8.040 0.048 1.00 84.81 85 CYS A N 1
ATOM 675 C CA . CYS A 1 85 ? 10.481 9.373 -0.338 1.00 84.81 85 CYS A CA 1
ATOM 676 C C . CYS A 1 85 ? 11.671 10.328 -0.161 1.00 84.81 85 CYS A C 1
ATOM 678 O O . CYS A 1 85 ? 12.009 10.707 0.958 1.00 84.81 85 CYS A O 1
ATOM 680 N N . ASN A 1 86 ? 12.361 10.672 -1.254 1.00 69.75 86 ASN A N 1
ATOM 681 C CA . ASN A 1 86 ? 13.578 11.497 -1.190 1.00 69.75 86 ASN A CA 1
ATOM 682 C C . ASN A 1 86 ? 13.313 12.962 -0.808 1.00 69.75 86 ASN A C 1
ATOM 684 O O . ASN A 1 86 ? 14.220 13.638 -0.328 1.00 69.75 86 ASN A O 1
ATOM 688 N N . SER A 1 87 ? 12.097 13.466 -1.019 1.00 62.75 87 SER A N 1
ATOM 689 C CA . SER A 1 87 ? 11.733 14.862 -0.768 1.00 62.75 87 SER A CA 1
ATOM 690 C C . SER A 1 87 ? 10.238 14.996 -0.444 1.00 62.75 87 SER A C 1
ATOM 692 O O . SER A 1 87 ? 9.484 14.026 -0.515 1.00 62.75 87 SER A O 1
ATOM 694 N N . LYS A 1 88 ? 9.791 16.215 -0.094 1.00 59.75 88 LYS A N 1
ATOM 695 C CA . LYS A 1 88 ? 8.357 16.557 0.042 1.00 59.75 88 LYS A CA 1
ATOM 696 C C . LYS A 1 88 ? 7.572 16.372 -1.267 1.00 59.75 88 LYS A C 1
ATOM 698 O O . LYS A 1 88 ? 6.349 16.470 -1.249 1.00 59.75 88 LYS A O 1
ATOM 703 N N . LEU A 1 89 ? 8.266 16.146 -2.386 1.00 56.44 89 LEU A N 1
ATOM 704 C CA . LEU A 1 89 ? 7.679 16.000 -3.706 1.00 56.44 89 LEU A CA 1
ATOM 705 C C . LEU A 1 89 ? 7.836 14.555 -4.221 1.00 56.44 89 LEU A C 1
ATOM 707 O O . LEU A 1 89 ? 8.870 13.925 -4.002 1.00 56.44 89 LEU A O 1
ATOM 711 N N . PRO A 1 90 ? 6.814 14.025 -4.905 1.00 65.94 90 PRO A N 1
ATOM 712 C CA . PRO A 1 90 ? 6.838 12.704 -5.530 1.00 65.94 90 PRO A CA 1
ATOM 713 C C . PRO A 1 90 ? 7.808 12.639 -6.730 1.00 65.94 90 PRO A C 1
ATOM 715 O O . PRO A 1 90 ? 8.159 13.690 -7.271 1.00 65.94 90 PRO A O 1
ATOM 718 N N . PRO A 1 91 ? 8.213 11.438 -7.203 1.00 76.25 91 PRO A N 1
ATOM 719 C CA . PRO A 1 91 ? 7.627 10.117 -6.931 1.00 76.25 91 PRO A CA 1
ATOM 720 C C . PRO A 1 91 ? 8.208 9.379 -5.717 1.00 76.25 91 PRO A C 1
ATOM 722 O O . PRO A 1 91 ? 9.354 9.572 -5.313 1.00 76.25 91 PRO A O 1
ATOM 725 N N . MET A 1 92 ? 7.396 8.482 -5.158 1.00 86.88 92 MET A N 1
ATOM 726 C CA . MET A 1 92 ? 7.832 7.514 -4.154 1.00 86.88 92 MET A CA 1
ATOM 727 C C . MET A 1 92 ? 8.564 6.370 -4.849 1.00 86.88 92 MET A C 1
ATOM 729 O O . MET A 1 92 ? 8.025 5.767 -5.772 1.00 86.88 92 MET A O 1
ATOM 733 N N . MET A 1 93 ? 9.773 6.048 -4.407 1.00 87.88 93 MET A N 1
ATOM 734 C CA . MET A 1 93 ? 10.546 4.944 -4.966 1.00 87.88 93 MET A CA 1
ATOM 735 C C . MET A 1 93 ? 10.249 3.668 -4.189 1.00 87.88 93 MET A C 1
ATOM 737 O O . MET A 1 93 ? 10.445 3.628 -2.974 1.00 87.88 93 MET A O 1
ATOM 741 N N . ILE A 1 94 ? 9.808 2.628 -4.889 1.00 89.69 94 ILE A N 1
ATOM 742 C CA . ILE A 1 94 ? 9.523 1.310 -4.323 1.00 89.69 94 ILE A CA 1
ATOM 743 C C . ILE A 1 94 ? 10.440 0.312 -5.013 1.00 89.69 94 ILE A C 1
ATOM 745 O O . ILE A 1 94 ? 10.522 0.288 -6.240 1.00 89.69 94 ILE A O 1
ATOM 749 N N . TYR A 1 95 ? 11.163 -0.482 -4.232 1.00 88.75 95 TYR A N 1
ATOM 750 C CA . TYR A 1 95 ? 12.023 -1.523 -4.778 1.00 88.75 95 TYR A CA 1
ATOM 751 C C . TYR A 1 95 ? 12.210 -2.682 -3.812 1.00 88.75 95 TYR A C 1
ATOM 753 O O . TYR A 1 95 ? 12.073 -2.488 -2.608 1.00 88.75 95 TYR A O 1
ATOM 761 N N . ASP A 1 96 ? 12.535 -3.863 -4.323 1.00 89.00 96 ASP A N 1
ATOM 762 C CA . ASP A 1 96 ? 12.947 -5.027 -3.539 1.00 89.00 96 ASP A CA 1
ATOM 763 C C . ASP A 1 96 ? 14.475 -5.057 -3.311 1.00 89.00 96 ASP A C 1
ATOM 765 O O . ASP A 1 96 ? 15.213 -4.192 -3.794 1.00 89.00 96 ASP A O 1
ATOM 769 N N . GLU A 1 97 ? 14.957 -6.038 -2.545 1.00 85.62 97 GLU A N 1
ATOM 770 C CA . GLU A 1 97 ? 16.387 -6.195 -2.246 1.00 85.62 97 GLU A CA 1
ATOM 771 C C . GLU A 1 97 ? 17.205 -6.479 -3.513 1.00 85.62 97 GLU A C 1
ATOM 773 O O . GLU A 1 97 ? 18.247 -5.856 -3.727 1.00 85.62 97 GLU A O 1
ATOM 778 N N . SER A 1 98 ? 16.688 -7.344 -4.393 1.00 81.81 98 SER A N 1
ATOM 779 C CA . SER A 1 98 ? 17.373 -7.758 -5.622 1.00 81.81 98 SER A CA 1
ATOM 780 C C . SER A 1 98 ? 17.354 -6.697 -6.727 1.00 81.81 98 SER A C 1
ATOM 782 O O . SER A 1 98 ? 18.065 -6.835 -7.721 1.00 81.81 98 SER A O 1
ATOM 784 N N . ARG A 1 99 ? 16.546 -5.635 -6.568 1.00 80.75 99 ARG A N 1
ATOM 785 C CA . ARG A 1 99 ? 16.261 -4.599 -7.580 1.00 80.75 99 ARG A CA 1
ATOM 786 C C . ARG A 1 99 ? 15.601 -5.126 -8.855 1.00 80.75 99 ARG A C 1
ATOM 788 O O . ARG A 1 99 ? 15.483 -4.377 -9.824 1.00 80.75 99 ARG A O 1
ATOM 795 N N . GLN A 1 100 ? 15.140 -6.374 -8.867 1.00 79.88 100 GLN A N 1
ATOM 796 C CA . GLN A 1 100 ? 14.350 -6.919 -9.971 1.00 79.88 100 GLN A CA 1
ATOM 797 C C . GLN A 1 100 ? 12.948 -6.298 -10.029 1.00 79.88 100 GLN A C 1
ATOM 799 O O . GLN A 1 100 ? 12.368 -6.167 -11.108 1.00 79.88 100 GLN A O 1
ATOM 804 N N . CYS A 1 101 ? 12.421 -5.880 -8.878 1.00 82.12 101 CYS A N 1
ATOM 805 C CA . CYS A 1 101 ? 11.229 -5.062 -8.741 1.00 82.12 101 CYS A CA 1
ATOM 806 C C . CYS A 1 101 ? 11.664 -3.667 -8.298 1.00 82.12 101 CYS A C 1
ATOM 808 O O . CYS A 1 101 ? 12.050 -3.467 -7.151 1.00 82.12 101 CYS A O 1
ATOM 810 N N . GLN A 1 102 ? 11.615 -2.692 -9.203 1.00 84.75 102 GLN A N 1
ATOM 811 C CA . GLN A 1 102 ? 11.881 -1.294 -8.883 1.00 84.75 102 GLN A CA 1
ATOM 812 C C . GLN A 1 102 ? 11.021 -0.387 -9.754 1.00 84.75 102 GLN A C 1
ATOM 814 O O . GLN A 1 102 ? 11.043 -0.494 -10.976 1.00 84.75 102 GLN A O 1
ATOM 819 N N . PHE A 1 103 ? 10.310 0.544 -9.126 1.00 83.38 103 PHE A N 1
ATOM 820 C CA . PHE A 1 103 ? 9.493 1.524 -9.831 1.00 83.38 103 PHE A CA 1
ATOM 821 C C . PHE A 1 103 ? 9.287 2.794 -9.000 1.00 83.38 103 PHE A C 1
ATOM 823 O O . PHE A 1 103 ? 9.362 2.790 -7.768 1.00 83.38 103 PHE A O 1
ATOM 830 N N . GLY A 1 104 ? 9.037 3.903 -9.694 1.00 84.25 104 GLY A N 1
ATOM 831 C CA . GLY A 1 104 ? 8.529 5.127 -9.084 1.00 84.25 104 GLY A CA 1
ATOM 832 C C . GLY A 1 104 ? 7.004 5.102 -9.072 1.00 84.25 104 GLY A C 1
ATOM 833 O O . GLY A 1 104 ? 6.387 4.661 -10.035 1.00 84.25 104 GLY A O 1
ATOM 834 N N . TYR A 1 105 ? 6.383 5.581 -7.998 1.00 84.94 105 TYR A N 1
ATOM 835 C CA . TYR A 1 105 ? 4.934 5.713 -7.910 1.00 84.94 105 TYR A CA 1
ATOM 836 C C . TYR A 1 105 ? 4.520 7.177 -7.760 1.00 84.94 105 TYR A C 1
ATOM 838 O O . TYR A 1 105 ? 5.013 7.905 -6.891 1.00 84.94 105 TYR A O 1
ATOM 846 N N . LYS A 1 106 ? 3.636 7.609 -8.663 1.00 83.25 106 LYS A N 1
ATOM 847 C CA . LYS A 1 106 ? 3.150 8.988 -8.794 1.00 83.25 106 LYS A CA 1
ATOM 848 C C . LYS A 1 106 ? 2.046 9.273 -7.763 1.00 83.25 106 LYS A C 1
ATOM 850 O O . LYS A 1 106 ? 1.310 8.360 -7.393 1.00 83.25 106 LYS A O 1
ATOM 855 N N . PRO A 1 107 ? 1.877 10.537 -7.331 1.00 81.44 107 PRO A N 1
ATOM 856 C CA . PRO A 1 107 ? 0.919 10.911 -6.290 1.00 81.44 107 PRO A CA 1
ATOM 857 C C . PRO A 1 107 ? -0.538 10.774 -6.741 1.00 81.44 107 PRO A C 1
ATOM 859 O O . PRO A 1 107 ? -1.435 10.686 -5.911 1.00 81.44 107 PRO A O 1
ATOM 862 N N . THR A 1 108 ? -0.769 10.766 -8.056 1.00 79.69 108 THR A N 1
ATOM 863 C CA . THR A 1 108 ? -2.088 10.615 -8.676 1.00 79.69 108 THR A CA 1
ATOM 864 C C . THR A 1 108 ? -2.580 9.170 -8.662 1.00 79.69 108 THR A C 1
ATOM 866 O O . THR A 1 108 ? -3.758 8.924 -8.909 1.00 79.69 108 THR A O 1
ATOM 869 N N . GLY A 1 109 ? -1.696 8.208 -8.376 1.00 78.94 109 GLY A N 1
ATOM 870 C CA . GLY A 1 109 ? -2.030 6.793 -8.389 1.00 78.94 109 GLY A CA 1
ATOM 871 C C . GLY A 1 109 ? -2.873 6.373 -7.178 1.00 78.94 109 GLY A C 1
ATOM 872 O O . GLY A 1 109 ? -2.668 6.876 -6.067 1.00 78.94 109 GLY A O 1
ATOM 873 N N . PRO A 1 110 ? -3.796 5.406 -7.344 1.00 83.75 110 PRO A N 1
ATOM 874 C CA . PRO A 1 110 ? -4.565 4.864 -6.227 1.00 83.75 110 PRO A CA 1
ATOM 875 C C . PRO A 1 110 ? -3.632 4.306 -5.147 1.00 83.75 110 PRO A C 1
ATOM 877 O O . PRO A 1 110 ? -2.607 3.698 -5.450 1.00 83.75 110 PRO A O 1
ATOM 880 N N . GLY A 1 111 ? -3.962 4.532 -3.878 1.00 83.69 111 GLY A N 1
ATOM 881 C CA . GLY A 1 111 ? -3.174 4.000 -2.770 1.00 83.69 111 GLY A CA 1
ATOM 882 C C . GLY A 1 111 ? -1.882 4.757 -2.447 1.00 83.69 111 GLY A C 1
ATOM 883 O O . GLY A 1 111 ? -1.210 4.409 -1.475 1.00 83.69 111 GLY A O 1
ATOM 884 N N . PHE A 1 112 ? -1.521 5.793 -3.219 1.00 86.44 112 PHE A N 1
ATOM 885 C CA . PHE A 1 112 ? -0.327 6.594 -2.940 1.00 86.44 112 PHE A CA 1
ATOM 886 C C . PHE A 1 112 ? -0.410 7.250 -1.562 1.00 86.44 112 PHE A C 1
ATOM 888 O O . PHE A 1 112 ? 0.543 7.164 -0.793 1.00 86.44 112 PHE A O 1
ATOM 895 N N . SER A 1 113 ? -1.547 7.877 -1.239 1.00 85.12 113 SER A N 1
ATOM 896 C CA . SER A 1 113 ? -1.750 8.589 0.027 1.00 85.12 113 SER A CA 1
ATOM 897 C C . SER A 1 113 ? -1.521 7.700 1.242 1.00 85.12 113 SER A C 1
ATOM 899 O O . SER A 1 113 ? -0.841 8.108 2.174 1.00 85.12 113 SER A O 1
ATOM 901 N N . GLU A 1 114 ? -2.034 6.474 1.216 1.00 87.75 114 GLU A N 1
ATOM 902 C CA . GLU A 1 114 ? -1.970 5.530 2.326 1.00 87.75 114 GLU A CA 1
ATOM 903 C C . GLU A 1 114 ? -0.539 5.040 2.559 1.00 87.75 114 GLU A C 1
ATOM 905 O O . GLU A 1 114 ? -0.070 4.977 3.699 1.00 87.75 114 GLU A O 1
ATOM 910 N N . VAL A 1 115 ? 0.179 4.714 1.480 1.00 87.94 115 VAL A N 1
ATOM 911 C CA . VAL A 1 115 ? 1.587 4.311 1.575 1.00 87.94 115 VAL A CA 1
ATOM 912 C C . VAL A 1 115 ? 2.443 5.507 1.994 1.00 87.94 115 VAL A C 1
ATOM 914 O O . VAL A 1 115 ? 3.302 5.367 2.859 1.00 87.94 115 VAL A O 1
ATOM 917 N N . PHE A 1 116 ? 2.185 6.692 1.440 1.00 87.81 116 PHE A N 1
ATOM 918 C CA . PHE A 1 116 ? 2.943 7.906 1.732 1.00 87.81 116 PHE A CA 1
ATOM 919 C C . PHE A 1 116 ? 2.767 8.353 3.181 1.00 87.81 116 PHE A C 1
ATOM 921 O O . PHE A 1 116 ? 3.758 8.604 3.855 1.00 87.81 116 PHE A O 1
ATOM 928 N N . GLU A 1 117 ? 1.535 8.390 3.686 1.00 86.31 117 GLU A N 1
ATOM 929 C CA . GLU A 1 117 ? 1.234 8.694 5.087 1.00 86.31 117 GLU A CA 1
ATOM 930 C C . GLU A 1 117 ? 1.918 7.695 6.028 1.00 86.31 117 GLU A C 1
ATOM 932 O O . GLU A 1 117 ? 2.480 8.086 7.049 1.00 86.31 117 GLU A O 1
ATOM 937 N N . THR A 1 118 ? 1.947 6.413 5.662 1.00 87.94 118 THR A N 1
ATOM 938 C CA . THR A 1 118 ? 2.659 5.391 6.442 1.00 87.94 118 THR A CA 1
ATOM 939 C C . THR A 1 118 ? 4.164 5.646 6.468 1.00 87.94 118 THR A C 1
ATOM 941 O O . THR A 1 118 ? 4.781 5.551 7.524 1.00 87.94 118 THR A O 1
ATOM 944 N N . VAL A 1 119 ? 4.758 6.001 5.325 1.00 88.38 119 VAL A N 1
ATOM 945 C CA . VAL A 1 119 ? 6.182 6.350 5.247 1.00 88.38 119 VAL A CA 1
ATOM 946 C C . VAL A 1 119 ? 6.468 7.600 6.076 1.00 88.38 119 VAL A C 1
ATOM 948 O O . VAL A 1 119 ? 7.436 7.581 6.823 1.00 88.38 119 VAL A O 1
ATOM 951 N N . GLN A 1 120 ? 5.634 8.644 5.982 1.00 85.88 120 GLN A N 1
ATOM 952 C CA . GLN A 1 120 ? 5.781 9.915 6.709 1.00 85.88 120 GLN A CA 1
ATOM 953 C C . GLN A 1 120 ? 5.673 9.748 8.229 1.00 85.88 120 GLN A C 1
ATOM 955 O O . GLN A 1 120 ? 6.394 10.409 8.970 1.00 85.88 120 GLN A O 1
ATOM 960 N N . ASN A 1 121 ? 4.807 8.845 8.690 1.00 84.94 121 ASN A N 1
ATOM 961 C CA . ASN A 1 121 ? 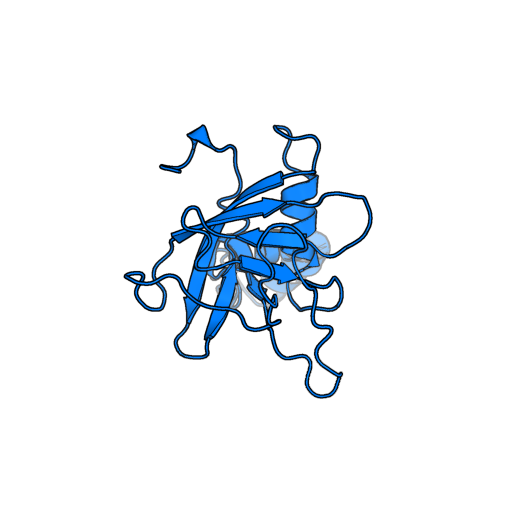4.623 8.553 10.110 1.00 84.94 121 ASN A CA 1
ATOM 962 C C . ASN A 1 121 ? 5.674 7.582 10.681 1.00 84.94 121 ASN A C 1
ATOM 964 O O . ASN A 1 121 ? 5.616 7.270 11.868 1.00 84.94 121 ASN A O 1
ATOM 968 N N . GLU A 1 122 ? 6.624 7.089 9.878 1.00 83.06 122 GLU A N 1
ATOM 969 C CA . GLU A 1 122 ? 7.682 6.195 10.355 1.00 83.06 122 GLU A CA 1
ATOM 970 C C . GLU A 1 122 ? 8.736 6.979 11.170 1.00 83.06 122 GLU A C 1
ATOM 972 O O . GLU A 1 122 ? 9.494 7.776 10.596 1.00 83.06 122 GLU A O 1
ATOM 977 N N . PRO A 1 123 ? 8.855 6.737 12.492 1.00 77.75 123 PRO A N 1
ATOM 978 C CA . PRO A 1 123 ? 9.746 7.510 13.359 1.00 77.75 123 PRO A CA 1
ATOM 979 C C . PRO A 1 123 ? 11.224 7.229 13.088 1.00 77.75 123 PRO A C 1
ATOM 981 O O . PRO A 1 123 ? 12.068 8.104 13.258 1.00 77.75 123 PRO A O 1
ATOM 984 N N . ALA A 1 124 ? 11.555 6.018 12.636 1.00 76.94 124 ALA A N 1
ATOM 985 C CA . ALA A 1 124 ? 12.938 5.584 12.496 1.00 76.94 124 ALA A CA 1
ATOM 986 C C . ALA A 1 124 ? 13.726 6.313 11.397 1.00 76.94 124 ALA A C 1
ATOM 988 O O . ALA A 1 124 ? 14.952 6.220 11.356 1.00 76.94 124 ALA A O 1
ATOM 989 N N . TRP A 1 125 ? 13.041 7.009 10.487 1.00 73.81 125 TRP A N 1
ATOM 990 C CA . TRP A 1 125 ? 13.672 7.633 9.327 1.00 73.81 125 TRP A CA 1
ATOM 991 C C . TRP A 1 125 ? 13.125 9.021 8.992 1.00 73.81 125 TRP A C 1
ATOM 993 O O . TRP A 1 125 ? 13.184 9.427 7.828 1.00 73.81 125 TRP A O 1
ATOM 1003 N N . GLU A 1 126 ? 12.583 9.729 9.986 1.00 78.94 126 GLU A N 1
ATOM 1004 C CA . GLU A 1 126 ? 12.006 11.075 9.828 1.00 78.94 126 GLU A CA 1
ATOM 1005 C C . GLU A 1 126 ? 11.010 11.167 8.659 1.00 78.94 126 GLU A C 1
ATOM 1007 O O . GLU A 1 126 ? 11.012 12.132 7.891 1.00 78.94 126 GLU A O 1
ATOM 1012 N N . GLY A 1 127 ? 10.215 10.120 8.441 1.00 77.38 127 GLY A N 1
ATOM 1013 C CA . GLY A 1 127 ? 9.228 10.132 7.369 1.00 77.38 127 GLY A CA 1
ATOM 1014 C C . GLY A 1 127 ? 9.769 9.922 5.945 1.00 77.38 127 GLY A C 1
ATOM 1015 O O . GLY A 1 127 ? 9.058 10.172 4.971 1.00 77.38 127 GLY A O 1
ATOM 1016 N N . ARG A 1 128 ? 11.039 9.516 5.778 1.00 82.94 128 ARG A N 1
ATOM 1017 C CA . ARG A 1 128 ? 11.703 9.447 4.455 1.00 82.94 128 ARG A CA 1
ATOM 1018 C C . ARG A 1 128 ? 11.793 8.049 3.862 1.00 82.94 128 ARG A C 1
ATOM 1020 O O . ARG A 1 128 ? 11.988 7.909 2.655 1.00 82.94 128 ARG A O 1
ATOM 1027 N N . LYS A 1 129 ? 11.716 7.001 4.679 1.00 89.12 129 LYS A N 1
ATOM 1028 C CA . LYS A 1 129 ? 11.789 5.614 4.203 1.00 89.12 129 LYS A CA 1
ATOM 1029 C C . LYS A 1 129 ? 11.198 4.639 5.207 1.00 89.12 129 LYS A C 1
ATOM 1031 O O . LYS A 1 129 ? 11.207 4.895 6.402 1.00 89.12 129 LYS A O 1
ATOM 1036 N N . THR A 1 130 ? 10.742 3.499 4.715 1.00 91.25 130 THR A N 1
ATOM 1037 C CA . THR A 1 130 ? 10.314 2.363 5.537 1.00 91.25 130 THR A CA 1
ATOM 1038 C C . THR A 1 130 ? 10.437 1.071 4.725 1.00 91.25 130 THR A C 1
ATOM 1040 O O . THR A 1 130 ? 10.614 1.106 3.503 1.00 91.25 130 THR A O 1
ATOM 1043 N N . PHE A 1 131 ? 10.372 -0.068 5.401 1.00 91.94 131 PHE A N 1
ATOM 1044 C CA . PHE A 1 131 ? 10.285 -1.389 4.791 1.00 91.94 131 PHE A CA 1
ATOM 1045 C C . PHE A 1 131 ? 8.894 -1.944 5.048 1.00 91.94 131 PHE A C 1
ATOM 1047 O O . PHE A 1 131 ? 8.401 -1.880 6.169 1.00 91.94 131 PHE A O 1
ATOM 1054 N N . MET A 1 132 ? 8.257 -2.494 4.023 1.00 91.81 132 MET A N 1
ATOM 1055 C CA . MET A 1 132 ? 6.949 -3.127 4.154 1.00 91.81 132 MET A CA 1
ATOM 1056 C C . MET A 1 132 ? 6.822 -4.288 3.180 1.00 91.81 132 MET A C 1
ATOM 1058 O O . MET A 1 132 ? 7.605 -4.421 2.247 1.00 91.81 132 MET A O 1
ATOM 1062 N N . LYS A 1 133 ? 5.832 -5.147 3.390 1.00 91.62 133 LYS A N 1
ATOM 1063 C CA . LYS A 1 133 ? 5.522 -6.226 2.462 1.00 91.62 133 LYS A CA 1
ATOM 1064 C C . LYS A 1 133 ? 4.734 -5.700 1.264 1.00 91.62 133 LYS A C 1
ATOM 1066 O O . LYS A 1 133 ? 3.872 -4.832 1.415 1.00 91.62 133 LYS A O 1
ATOM 1071 N N . ALA A 1 134 ? 4.990 -6.282 0.104 1.00 92.00 134 ALA A N 1
ATOM 1072 C CA . ALA A 1 134 ? 4.211 -6.131 -1.114 1.00 92.00 134 ALA A CA 1
ATOM 1073 C C . ALA A 1 134 ? 3.938 -7.510 -1.724 1.00 92.00 134 ALA A C 1
ATOM 1075 O O . ALA A 1 134 ? 4.610 -8.483 -1.397 1.00 92.00 134 ALA A O 1
ATOM 1076 N N . SER A 1 135 ? 2.941 -7.605 -2.591 1.00 90.94 135 SER A N 1
ATOM 1077 C CA . SER A 1 135 ? 2.646 -8.805 -3.379 1.00 90.94 135 SER A CA 1
ATOM 1078 C C . SER A 1 135 ? 2.143 -8.399 -4.756 1.00 90.94 135 SER A C 1
ATOM 1080 O O . SER A 1 135 ? 1.694 -7.267 -4.940 1.00 90.94 135 SER A O 1
ATOM 1082 N N . PHE A 1 136 ? 2.208 -9.316 -5.712 1.00 88.56 136 PHE A N 1
ATOM 1083 C CA . PHE A 1 136 ? 1.654 -9.116 -7.044 1.00 88.56 136 PHE A CA 1
ATOM 1084 C C . PHE A 1 136 ? 0.509 -10.079 -7.274 1.00 88.56 136 PHE A C 1
ATOM 1086 O O . PHE A 1 136 ? 0.683 -11.281 -7.086 1.00 88.56 136 PHE A O 1
ATOM 1093 N N . ASN A 1 137 ? -0.632 -9.567 -7.724 1.00 85.00 137 ASN A N 1
ATOM 1094 C CA . ASN A 1 137 ? -1.720 -10.437 -8.151 1.00 85.00 137 ASN A CA 1
ATOM 1095 C C . ASN A 1 137 ? -1.512 -10.919 -9.595 1.00 85.00 137 ASN A C 1
ATOM 1097 O O . ASN A 1 137 ? -0.650 -10.424 -10.326 1.00 85.00 137 ASN A O 1
ATOM 1101 N N . ASN A 1 138 ? -2.347 -11.862 -10.032 1.00 79.50 138 ASN A N 1
ATOM 1102 C CA . ASN A 1 138 ? -2.301 -12.415 -11.391 1.00 79.50 138 ASN A CA 1
ATOM 1103 C C . ASN A 1 138 ? -2.591 -11.374 -12.501 1.00 79.50 138 ASN A C 1
ATOM 1105 O O . ASN A 1 138 ? -2.343 -11.630 -13.674 1.00 79.50 138 ASN A O 1
ATOM 1109 N N . ALA A 1 139 ? -3.110 -10.193 -12.146 1.00 78.25 139 ALA A N 1
ATOM 1110 C CA . ALA A 1 139 ? -3.326 -9.078 -13.069 1.00 78.25 139 ALA A CA 1
ATOM 1111 C C . ALA A 1 139 ? -2.106 -8.136 -13.178 1.00 78.25 139 ALA A C 1
ATOM 1113 O O . ALA A 1 139 ? -2.147 -7.169 -13.940 1.00 78.25 139 ALA A O 1
ATOM 1114 N N . GLY A 1 140 ? -1.029 -8.398 -12.426 1.00 75.81 140 GLY A N 1
ATOM 1115 C CA . GLY A 1 140 ? 0.164 -7.549 -12.379 1.00 75.81 140 GLY A CA 1
ATOM 1116 C C . GLY A 1 140 ? -0.005 -6.279 -11.537 1.00 75.81 140 GLY A C 1
ATOM 1117 O O . GLY A 1 140 ? 0.836 -5.383 -11.601 1.00 75.81 140 GLY A O 1
ATOM 1118 N N . GLU A 1 141 ? -1.072 -6.178 -10.741 1.00 84.88 141 GLU A N 1
ATOM 1119 C CA . GLU A 1 141 ? -1.249 -5.086 -9.784 1.00 84.88 141 GLU A CA 1
ATOM 1120 C C . GLU A 1 141 ? -0.358 -5.331 -8.562 1.00 84.88 141 GLU A C 1
ATOM 1122 O O . GLU A 1 141 ? -0.339 -6.432 -8.000 1.00 84.88 141 GLU A O 1
ATOM 1127 N N . CYS A 1 142 ? 0.358 -4.293 -8.128 1.00 88.06 142 CYS A N 1
ATOM 1128 C CA . CYS A 1 142 ? 1.152 -4.352 -6.909 1.00 88.06 142 CYS A CA 1
ATOM 1129 C C . CYS A 1 142 ? 0.259 -4.028 -5.708 1.00 88.06 142 CYS A C 1
ATOM 1131 O O . CYS A 1 142 ? -0.378 -2.978 -5.658 1.00 88.06 142 CYS A O 1
ATOM 1133 N N . ILE A 1 143 ? 0.206 -4.922 -4.729 1.00 90.56 143 ILE A N 1
ATOM 1134 C CA . ILE A 1 143 ? -0.538 -4.744 -3.485 1.00 90.56 143 ILE A CA 1
ATOM 1135 C C . ILE A 1 143 ? 0.473 -4.519 -2.367 1.00 90.56 143 ILE A C 1
ATOM 1137 O O . ILE A 1 143 ? 1.205 -5.433 -1.991 1.00 90.56 143 ILE A O 1
ATOM 1141 N N . MET A 1 144 ? 0.498 -3.309 -1.820 1.00 91.06 144 MET A N 1
ATOM 1142 C CA . MET A 1 144 ? 1.344 -2.927 -0.689 1.00 91.06 144 MET A CA 1
ATOM 1143 C C . MET A 1 144 ? 0.630 -3.217 0.629 1.00 91.06 144 MET A C 1
ATOM 1145 O O . MET A 1 144 ? -0.585 -3.081 0.720 1.00 91.06 144 MET A O 1
ATOM 1149 N N . TYR A 1 145 ? 1.361 -3.530 1.694 1.00 90.69 145 TYR A N 1
ATOM 1150 C CA . TYR A 1 145 ? 0.785 -3.747 3.024 1.00 90.69 145 TYR A CA 1
ATOM 1151 C C . TYR A 1 145 ? 1.366 -2.748 4.031 1.00 90.69 145 TYR A C 1
ATOM 1153 O O . TYR A 1 145 ? 2.260 -3.113 4.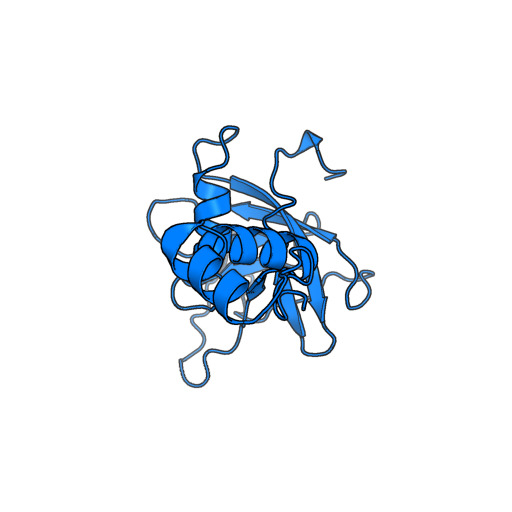799 1.00 90.69 145 TYR A O 1
ATOM 1161 N N . PRO A 1 146 ? 0.857 -1.503 4.096 1.00 87.50 146 PRO A N 1
ATOM 1162 C CA . PRO A 1 146 ? 1.433 -0.462 4.951 1.00 87.50 146 PRO A CA 1
ATOM 1163 C C . PRO A 1 146 ? 1.423 -0.806 6.447 1.00 87.50 146 PRO A C 1
ATOM 1165 O O . PRO A 1 146 ? 2.285 -0.370 7.194 1.00 87.50 146 PRO A O 1
ATOM 1168 N N . ALA A 1 147 ? 0.515 -1.677 6.894 1.00 83.19 147 ALA A N 1
ATOM 1169 C CA . ALA A 1 147 ? 0.501 -2.193 8.268 1.00 83.19 147 ALA A CA 1
ATOM 1170 C C . ALA A 1 147 ? 1.771 -2.969 8.654 1.00 83.19 147 ALA A C 1
ATOM 1172 O O . ALA A 1 147 ? 2.096 -3.131 9.827 1.00 83.19 147 ALA A O 1
ATOM 1173 N N . THR A 1 148 ? 2.488 -3.466 7.649 1.00 85.62 148 THR A N 1
ATOM 1174 C CA . THR A 1 148 ? 3.786 -4.110 7.814 1.00 85.62 148 THR A CA 1
ATOM 1175 C C . THR A 1 148 ? 4.933 -3.101 7.701 1.00 85.62 148 THR A C 1
ATOM 1177 O O . THR A 1 148 ? 6.078 -3.503 7.599 1.00 85.62 148 THR A O 1
ATOM 1180 N N . ALA A 1 149 ? 4.698 -1.792 7.750 1.00 86.25 149 ALA A N 1
ATOM 1181 C CA . ALA A 1 149 ? 5.794 -0.831 7.808 1.00 86.25 149 ALA A CA 1
ATOM 1182 C C . ALA A 1 149 ? 6.712 -1.069 9.025 1.00 86.25 149 ALA A C 1
ATOM 1184 O O . ALA A 1 149 ? 6.303 -1.625 10.059 1.00 86.25 149 ALA A O 1
ATOM 1185 N N . GLY A 1 150 ? 7.983 -0.717 8.870 1.00 85.75 150 GLY A N 1
ATOM 1186 C CA . GLY A 1 150 ? 8.966 -0.743 9.938 1.00 85.75 150 GLY A CA 1
ATOM 1187 C C . GLY A 1 150 ? 10.409 -0.615 9.458 1.00 85.75 150 GLY A C 1
ATOM 1188 O O . GLY A 1 150 ? 10.719 -0.471 8.274 1.00 85.75 150 GLY A O 1
ATOM 1189 N N . VAL A 1 151 ? 11.321 -0.686 10.425 1.00 83.38 151 VAL A N 1
ATOM 1190 C CA . VAL A 1 151 ? 12.770 -0.623 10.202 1.00 83.38 151 VAL A CA 1
ATOM 1191 C C . VAL A 1 151 ? 13.326 -1.872 9.528 1.00 83.38 151 VAL A C 1
ATOM 1193 O O . VAL A 1 151 ? 12.756 -2.953 9.647 1.00 83.38 151 VAL A O 1
ATOM 1196 N N . LYS A 1 152 ? 14.496 -1.731 8.887 1.00 78.44 152 LYS A N 1
ATOM 1197 C CA . LYS A 1 152 ? 15.185 -2.825 8.186 1.00 78.44 152 LYS A CA 1
ATOM 1198 C C . LYS A 1 152 ? 15.296 -4.086 9.050 1.00 78.44 152 LYS A C 1
ATOM 1200 O O . LYS A 1 152 ? 14.935 -5.153 8.589 1.00 78.44 152 LYS A O 1
ATOM 1205 N N . ASN A 1 153 ? 15.699 -3.944 10.316 1.00 77.94 153 ASN A N 1
ATOM 1206 C CA . ASN A 1 153 ? 15.922 -5.066 11.241 1.00 77.94 153 ASN A CA 1
ATOM 1207 C C . ASN A 1 153 ? 14.664 -5.899 11.544 1.00 77.94 153 ASN A C 1
ATOM 1209 O O . ASN A 1 153 ? 14.775 -6.992 12.087 1.00 77.94 153 ASN A O 1
ATOM 1213 N N . LYS A 1 154 ? 13.468 -5.397 11.211 1.00 77.25 154 LYS A N 1
ATOM 1214 C CA . LYS A 1 154 ? 12.208 -6.150 11.298 1.00 77.25 154 LYS A CA 1
ATOM 1215 C C . LYS A 1 154 ? 12.087 -7.204 10.186 1.00 77.25 154 LYS A C 1
ATOM 1217 O O . LYS A 1 154 ? 11.232 -8.082 10.272 1.00 77.25 154 LYS A O 1
ATOM 1222 N N . TYR A 1 155 ? 12.916 -7.108 9.150 1.00 78.25 155 TYR A N 1
ATOM 1223 C CA . TYR A 1 155 ? 12.878 -7.929 7.950 1.00 78.25 155 TYR A CA 1
ATOM 1224 C C . TYR A 1 155 ? 14.234 -8.577 7.678 1.00 78.25 155 TYR A C 1
ATOM 1226 O O . TYR A 1 155 ? 15.282 -7.982 7.913 1.00 78.25 155 TYR A O 1
ATOM 1234 N N . SER A 1 156 ? 14.207 -9.795 7.139 1.00 68.88 156 SER A N 1
ATOM 1235 C CA . SER A 1 156 ? 15.361 -10.410 6.485 1.00 68.88 156 SER A CA 1
ATOM 1236 C C . SER A 1 156 ? 15.564 -9.724 5.128 1.00 68.88 156 SER A C 1
ATOM 1238 O O . SER A 1 156 ? 14.998 -10.167 4.131 1.00 68.88 156 SER A O 1
ATOM 1240 N N . TRP A 1 157 ? 16.262 -8.586 5.155 1.00 57.50 157 TRP A N 1
ATOM 1241 C CA . TRP A 1 157 ? 16.648 -7.749 4.012 1.00 57.50 157 TRP A CA 1
ATOM 1242 C C . TRP A 1 157 ? 18.164 -7.605 3.954 1.00 57.50 157 TRP A C 1
ATOM 1244 O O . TRP A 1 157 ? 18.770 -7.374 5.028 1.00 57.50 157 TRP A O 1
#

Radius of gyration: 17.56 Å; Cα contacts (8 Å, |Δi|>4): 283; chains: 1; bounding box: 53×33×40 Å

Nearest PDB structures (foldseek):
  1pk8-assembly2_G  TM=4.634E-01  e=3.428E+00  Rattus norvegicus
  8jov-assembly1_l  TM=2.883E-01  e=1.760E+00  Ralstonia phage GP4
  8qyn-assembly1_O  TM=3.461E-01  e=8.005E+00  Homo sapiens
  6tu3-assembly1_a  TM=1.883E-01  e=9.601E+00  Rattus norvegicus

Sequence (157 aa):
MSCSKCTITYYCGRDCQRKDWKEGGHKQECKKIAAQKFGVKLCSKHCDEPISTMISLNTRQTIQDSFRKPEGVLFDEKFVVKVQCNSKLPPMMIYDESRQCQFGYKPTGPGFSEVFETVQNEPAWEGRKTFMKASFNNAGECIMYPATAGVKNKYSW

Solvent-accessible surface area (backbone atoms only — not comparable to full-atom values): 8981 Å² total; per-residue (Å²): 86,61,41,90,79,52,64,74,58,75,28,95,42,73,64,56,44,52,48,30,44,72,74,65,47,43,57,60,51,40,50,53,49,26,27,56,74,72,31,38,54,38,57,69,76,68,83,92,68,83,81,81,70,45,68,40,88,90,75,74,44,73,47,59,79,58,74,44,78,44,87,92,63,55,69,69,40,75,44,66,28,43,40,38,37,90,52,103,58,75,51,37,36,39,28,34,90,86,56,61,21,54,44,72,44,53,76,87,37,57,50,32,65,61,48,47,52,47,24,47,68,28,77,94,44,79,26,30,36,34,29,25,36,31,26,32,44,94,84,57,39,42,31,34,25,54,71,51,52,40,61,66,89,83,45,100,119

InterPro domains:
  IPR002893 Zinc finger, MYND-type [PF01753] (2-30)
  IPR002893 Zinc finger, MYND-type [PS50865] (1-30)